Protein AF-A0A8J3SM70-F1 (afdb_monomer)

Solvent-accessible surface area (backbone atoms only — not comparable to full-atom values): 4694 Å² total; per-residue (Å²): 134,82,79,81,79,68,95,62,70,43,76,51,63,38,51,27,79,34,46,68,32,10,44,49,50,27,53,47,45,57,71,67,32,64,84,73,50,53,100,70,43,48,56,43,55,55,62,44,20,29,42,37,37,28,69,53,78,63,53,61,48,54,53,28,51,50,30,30,78,71,66,28,19,48,68,68,34,30,52,50,39,65,76,70,112

pLDDT: mean 84.5, std 14.31, range [41.62, 96.5]

Organism: NCBI:txid936338

Secondary structure (DSSP, 8-state):
------TT-EEEEEE-SSHHHHHHHHHHHHHHTTTTS-TT-EEEEETTEEEEEESSTHHHHHHHHHHHHTTSS-HHHHHHHHHT-

Radius of gyration: 12.32 Å; Cα contacts (8 Å, |Δi|>4): 140; chains: 1; bounding box: 25×26×35 Å

Mean predicted aligned error: 5.99 Å

Sequence (85 aa):
MGQPALPNLRVTRLMCLSEQDAAAVAAKVAEYVGDRAGPDHTVVADGHAVEITYFDKRFPLDVADMAAEEQHASDDAAARVIASL

Nearest PDB structures (foldseek):
  4low-assembly1_B  TM=6.927E-01  e=3.832E-01  Thiomonas intermedia K12
  4low-assembly1_A  TM=5.563E-01  e=2.771E-01  Thiomonas intermedia K12
  4un1-assembly2_C  TM=4.925E-01  e=1.402E+00  Desulfovibrio desulfuricans
  1zn0-assembly1_B  TM=5.644E-01  e=2.354E+00  Escherichia coli
  1af5-assembly1_A-2  TM=3.965E-01  e=8.902E-01  Chlamydomonas reinhardtii

Structure (mmCIF, N/CA/C/O backbone):
data_AF-A0A8J3SM70-F1
#
_entry.id   AF-A0A8J3SM70-F1
#
loop_
_atom_site.group_PDB
_atom_site.id
_atom_site.type_symbol
_atom_site.label_atom_id
_atom_site.label_alt_id
_atom_site.label_comp_id
_atom_site.label_asym_id
_atom_site.label_entity_id
_atom_site.label_seq_id
_atom_site.pdbx_PDB_ins_code
_atom_site.Cartn_x
_atom_site.Cartn_y
_atom_site.Cartn_z
_atom_site.occupancy
_atom_site.B_iso_or_equiv
_atom_site.auth_seq_id
_atom_site.auth_comp_id
_atom_site.auth_asym_id
_atom_site.auth_atom_id
_atom_site.pdbx_PDB_model_num
ATOM 1 N N . MET A 1 1 ? 13.035 14.803 -23.017 1.00 41.62 1 MET A N 1
ATOM 2 C CA . MET A 1 1 ? 13.480 13.423 -22.733 1.00 41.62 1 MET A CA 1
ATOM 3 C C . MET A 1 1 ? 12.269 12.686 -22.192 1.00 41.62 1 MET A C 1
ATOM 5 O O . MET A 1 1 ? 11.863 12.973 -21.076 1.00 41.62 1 MET A O 1
ATOM 9 N N . GLY A 1 2 ? 11.590 11.906 -23.037 1.00 47.91 2 GLY A N 1
ATOM 10 C CA . GLY A 1 2 ? 10.372 11.191 -22.650 1.00 47.91 2 GLY A CA 1
ATOM 11 C C . GLY A 1 2 ? 10.736 9.992 -21.784 1.00 47.91 2 GLY A C 1
ATOM 12 O O . GLY A 1 2 ? 11.614 9.222 -22.166 1.00 47.91 2 GLY A O 1
ATOM 13 N N . GLN A 1 3 ? 10.111 9.864 -20.616 1.00 50.41 3 GLN A N 1
ATOM 14 C CA . GLN A 1 3 ? 10.201 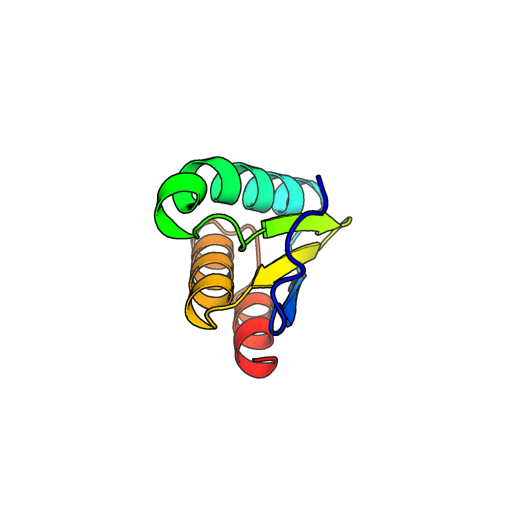8.644 -19.818 1.00 50.41 3 GLN A CA 1
ATOM 15 C C . GLN A 1 3 ? 9.647 7.481 -20.658 1.00 50.41 3 GLN A C 1
ATOM 17 O O . GLN A 1 3 ? 8.583 7.644 -21.265 1.00 50.41 3 GLN A O 1
ATOM 22 N N . PRO A 1 4 ? 10.352 6.342 -20.769 1.00 48.03 4 PRO A N 1
ATOM 23 C CA . PRO A 1 4 ? 9.805 5.182 -21.453 1.00 48.03 4 PRO A CA 1
ATOM 24 C C . PRO A 1 4 ? 8.591 4.696 -20.656 1.00 48.03 4 PRO A C 1
ATOM 26 O O . PRO A 1 4 ? 8.722 4.280 -19.510 1.00 48.03 4 PRO A O 1
ATOM 29 N N . ALA A 1 5 ? 7.400 4.776 -21.248 1.00 54.25 5 ALA A N 1
ATOM 30 C CA . ALA A 1 5 ? 6.216 4.143 -20.687 1.00 54.25 5 ALA A CA 1
ATOM 31 C C . ALA A 1 5 ? 6.450 2.629 -20.706 1.00 54.25 5 ALA A C 1
ATOM 33 O O . ALA A 1 5 ? 6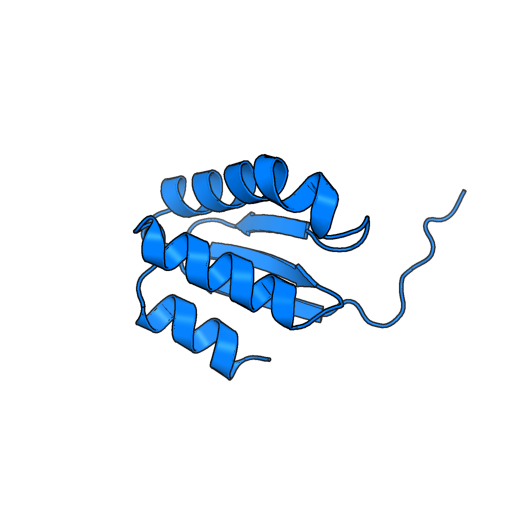.453 2.007 -21.770 1.00 54.25 5 ALA A O 1
ATOM 34 N N . LEU A 1 6 ? 6.716 2.044 -19.542 1.00 56.56 6 LEU A N 1
ATOM 35 C CA . LEU A 1 6 ? 6.899 0.606 -19.415 1.00 56.56 6 LEU A CA 1
ATOM 36 C C . LEU A 1 6 ? 5.562 -0.082 -19.692 1.00 56.56 6 LEU A C 1
ATOM 38 O O . LEU A 1 6 ? 4.586 0.173 -18.987 1.00 56.56 6 LEU A O 1
ATOM 42 N N . PRO A 1 7 ? 5.480 -0.947 -20.715 1.00 58.16 7 PRO A N 1
ATOM 43 C CA . PRO A 1 7 ? 4.203 -1.333 -21.311 1.00 58.16 7 PRO A CA 1
ATOM 44 C C . PRO A 1 7 ? 3.336 -2.278 -20.456 1.00 58.16 7 PRO A C 1
ATOM 46 O O . PRO A 1 7 ? 2.301 -2.721 -20.938 1.00 58.16 7 PRO A O 1
ATOM 49 N N . ASN A 1 8 ? 3.726 -2.608 -19.216 1.00 72.38 8 ASN A N 1
ATOM 50 C CA . ASN A 1 8 ? 3.059 -3.628 -18.391 1.00 72.38 8 ASN A CA 1
ATOM 51 C C . ASN A 1 8 ? 2.955 -3.280 -16.894 1.00 72.38 8 ASN A C 1
ATOM 53 O O . ASN A 1 8 ? 2.895 -4.186 -16.063 1.00 72.38 8 ASN A O 1
ATOM 57 N N . LEU A 1 9 ? 2.943 -1.996 -16.530 1.00 82.81 9 LEU A N 1
ATOM 58 C CA . LEU A 1 9 ? 2.653 -1.612 -15.148 1.00 82.81 9 LEU A CA 1
ATOM 59 C C . LEU A 1 9 ? 1.183 -1.889 -14.815 1.00 82.81 9 LEU A C 1
ATOM 61 O O . LEU A 1 9 ? 0.275 -1.505 -15.552 1.00 82.81 9 LEU A O 1
ATOM 65 N N . ARG A 1 10 ? 0.964 -2.592 -13.707 1.00 90.19 10 ARG A N 1
ATOM 66 C CA . ARG A 1 10 ? -0.342 -2.897 -13.124 1.00 90.19 10 ARG A CA 1
ATOM 67 C C . ARG A 1 10 ? -0.512 -2.108 -11.839 1.00 90.19 10 ARG A C 1
ATOM 69 O O . ARG A 1 10 ? 0.468 -1.716 -11.215 1.00 90.19 10 ARG A O 1
ATOM 76 N N . VAL A 1 11 ? -1.762 -1.915 -11.442 1.00 91.94 11 VAL A N 1
ATOM 77 C CA . VAL A 1 11 ? -2.113 -1.198 -10.219 1.00 91.94 11 VAL A CA 1
ATOM 78 C C . VAL A 1 11 ? -3.028 -2.073 -9.377 1.00 91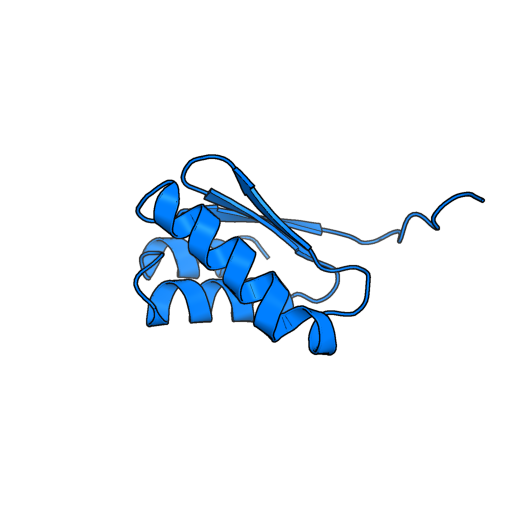.94 11 VAL A C 1
ATOM 80 O O . VAL A 1 11 ? -3.938 -2.714 -9.902 1.00 91.94 11 VAL A O 1
ATOM 83 N N . THR A 1 12 ? -2.776 -2.114 -8.074 1.00 94.69 12 THR A N 1
ATOM 84 C CA . THR A 1 12 ? -3.689 -2.683 -7.079 1.00 94.69 12 THR A CA 1
ATOM 85 C C . THR A 1 12 ? -3.784 -1.752 -5.877 1.00 94.69 12 THR A C 1
ATOM 87 O O . THR A 1 12 ? -2.990 -0.822 -5.741 1.00 94.69 12 THR A O 1
ATOM 90 N N . ARG A 1 13 ? -4.781 -1.969 -5.021 1.00 95.25 13 ARG A N 1
ATOM 91 C CA . ARG A 1 13 ? -5.016 -1.151 -3.831 1.00 95.25 13 ARG A CA 1
ATOM 92 C C . ARG A 1 13 ? -5.056 -2.020 -2.590 1.00 95.25 13 ARG A C 1
ATOM 94 O O . ARG A 1 13 ? -5.747 -3.036 -2.571 1.00 95.25 13 ARG A O 1
ATOM 101 N N . LEU A 1 14 ? -4.358 -1.572 -1.557 1.00 95.06 14 LEU A N 1
ATOM 102 C CA . LEU A 1 14 ? -4.411 -2.144 -0.220 1.00 95.06 14 LEU A CA 1
ATOM 103 C C . LEU A 1 14 ? -5.145 -1.167 0.696 1.00 95.06 14 LEU A C 1
ATOM 105 O O . LEU A 1 14 ? -4.766 -0.003 0.780 1.00 95.06 14 LEU A O 1
ATOM 109 N N . MET A 1 15 ? -6.189 -1.640 1.374 1.00 96.50 15 MET A N 1
ATOM 110 C CA . MET A 1 15 ? -6.876 -0.855 2.402 1.00 96.50 15 MET A CA 1
ATOM 111 C C . MET A 1 15 ? -6.087 -0.912 3.709 1.00 96.50 15 MET A C 1
ATOM 113 O O . MET A 1 15 ? -5.770 -1.994 4.200 1.00 96.50 15 MET A O 1
ATOM 117 N N . CYS A 1 16 ? -5.810 0.254 4.274 1.00 95.56 16 CYS A N 1
ATOM 118 C CA . CYS A 1 16 ? -5.152 0.428 5.560 1.00 95.56 16 CYS A CA 1
ATOM 119 C C . CYS A 1 16 ? -6.185 0.729 6.653 1.00 95.56 16 CYS A C 1
ATOM 121 O O . CYS A 1 16 ? -7.335 1.086 6.379 1.00 95.56 16 CYS A O 1
ATOM 123 N N . LEU A 1 17 ? -5.781 0.582 7.914 1.00 95.38 17 LEU A N 1
ATOM 124 C CA . LEU A 1 17 ? -6.655 0.839 9.061 1.00 95.38 17 LEU A CA 1
ATOM 125 C C . LEU A 1 17 ? -7.003 2.331 9.193 1.00 95.38 17 LEU A C 1
ATOM 127 O O . LEU A 1 17 ? -8.131 2.679 9.551 1.00 95.38 17 LEU A O 1
ATOM 131 N N . SER A 1 18 ? -6.067 3.216 8.850 1.00 96.25 18 SER A N 1
ATOM 132 C CA . SER A 1 18 ? -6.255 4.666 8.838 1.00 96.25 18 SER A CA 1
ATOM 133 C C . SER A 1 18 ? -5.442 5.352 7.735 1.00 96.25 18 SER A C 1
ATOM 135 O O . SER A 1 18 ? -4.578 4.746 7.101 1.00 96.25 18 SER A O 1
ATOM 137 N N . GLU A 1 19 ? -5.689 6.647 7.524 1.00 96.38 19 GLU A N 1
ATOM 138 C CA . GLU A 1 19 ? -4.883 7.475 6.614 1.00 96.38 19 GLU A CA 1
ATOM 139 C C . GLU A 1 19 ? -3.425 7.613 7.084 1.00 96.38 19 GLU A C 1
ATOM 141 O O . GLU A 1 19 ? -2.505 7.677 6.269 1.00 96.38 19 GLU A O 1
ATOM 146 N N . GLN A 1 20 ? -3.196 7.625 8.403 1.00 96.00 20 GLN A N 1
ATOM 147 C CA . GLN A 1 20 ? -1.841 7.626 8.961 1.00 96.00 20 GLN A CA 1
ATOM 148 C C . GLN A 1 20 ? -1.118 6.313 8.673 1.00 96.00 20 GLN A C 1
ATOM 150 O O . GLN A 1 20 ? 0.065 6.339 8.345 1.00 96.00 20 GLN A O 1
ATOM 155 N N . ASP A 1 21 ? -1.830 5.188 8.737 1.00 95.81 21 ASP A N 1
ATOM 156 C CA . ASP A 1 21 ? -1.272 3.878 8.400 1.00 95.81 21 ASP A CA 1
ATOM 157 C C . ASP A 1 21 ? -0.915 3.790 6.914 1.00 95.81 21 ASP A C 1
ATOM 159 O O . ASP A 1 21 ? 0.171 3.334 6.567 1.00 95.81 21 ASP A O 1
ATOM 163 N N . ALA A 1 22 ? -1.773 4.306 6.029 1.00 95.56 22 ALA A N 1
ATOM 164 C CA . ALA A 1 22 ? -1.473 4.376 4.600 1.00 95.56 22 ALA A CA 1
ATOM 165 C C . ALA A 1 22 ? -0.217 5.218 4.314 1.00 95.56 22 ALA A C 1
ATOM 167 O O . ALA A 1 22 ? 0.654 4.813 3.539 1.00 95.56 22 ALA A O 1
ATOM 168 N N . ALA A 1 23 ? -0.083 6.371 4.976 1.00 95.12 23 ALA A N 1
ATOM 169 C CA . ALA A 1 23 ? 1.111 7.204 4.871 1.00 95.12 23 ALA A CA 1
ATOM 170 C C . ALA A 1 23 ? 2.365 6.499 5.418 1.00 95.12 23 ALA A C 1
ATOM 172 O O . ALA A 1 23 ? 3.428 6.589 4.801 1.00 95.12 23 ALA A O 1
ATOM 173 N N . ALA A 1 24 ? 2.246 5.776 6.537 1.00 94.38 24 ALA A N 1
ATOM 174 C CA . ALA A 1 24 ? 3.341 5.011 7.128 1.00 94.38 24 ALA A CA 1
ATOM 175 C C . ALA A 1 24 ? 3.817 3.890 6.194 1.00 94.38 24 ALA A C 1
ATOM 177 O O . ALA A 1 24 ? 5.016 3.782 5.943 1.00 94.38 24 ALA A O 1
ATOM 178 N N . VAL A 1 25 ? 2.891 3.129 5.601 1.00 92.56 25 VAL A N 1
ATOM 179 C CA . VAL A 1 25 ? 3.202 2.084 4.612 1.00 92.56 25 VAL A CA 1
ATOM 180 C C . VAL A 1 25 ? 3.937 2.677 3.410 1.00 92.56 25 VAL A C 1
ATOM 182 O O . VAL A 1 25 ? 4.996 2.177 3.036 1.00 92.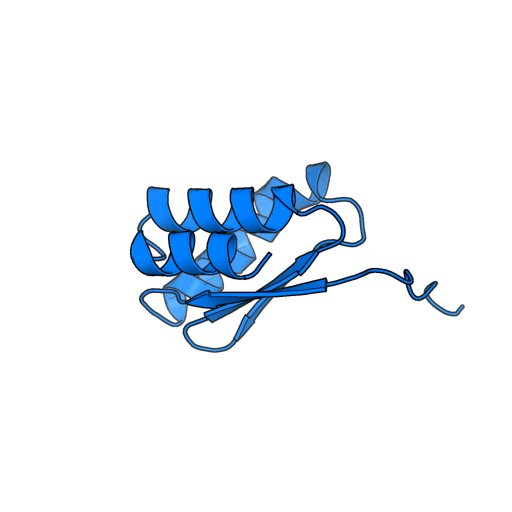56 25 VAL A O 1
ATOM 185 N N . ALA A 1 26 ? 3.434 3.770 2.827 1.00 92.12 26 ALA A N 1
ATOM 186 C CA . ALA A 1 26 ? 4.084 4.412 1.682 1.00 92.12 26 ALA A CA 1
ATOM 187 C C . ALA A 1 26 ? 5.499 4.925 2.016 1.00 92.12 26 ALA A C 1
ATOM 189 O O . ALA A 1 26 ? 6.429 4.724 1.232 1.00 92.12 26 ALA A O 1
ATOM 190 N N . ALA A 1 27 ? 5.682 5.537 3.192 1.00 91.31 27 ALA A N 1
ATOM 191 C CA . ALA A 1 27 ? 6.990 5.998 3.653 1.00 91.31 27 ALA A CA 1
ATOM 192 C C . ALA A 1 27 ? 7.962 4.824 3.844 1.00 91.31 27 ALA A C 1
ATOM 194 O O . ALA A 1 27 ? 9.090 4.862 3.355 1.00 91.31 27 ALA A O 1
ATOM 195 N N . LYS A 1 28 ? 7.496 3.742 4.471 1.00 88.75 28 LYS A N 1
ATOM 196 C CA . LYS A 1 28 ? 8.312 2.562 4.750 1.00 88.75 28 LYS A CA 1
ATOM 197 C C . LYS A 1 28 ? 8.731 1.830 3.485 1.00 88.75 28 LYS A C 1
ATOM 199 O O . LYS A 1 28 ? 9.879 1.407 3.365 1.00 88.75 28 LYS A O 1
ATOM 204 N N . VAL A 1 29 ? 7.828 1.722 2.510 1.00 87.44 29 VAL A N 1
ATOM 205 C CA . VAL A 1 29 ? 8.145 1.139 1.202 1.00 87.44 29 VAL A CA 1
ATOM 206 C C . VAL A 1 29 ? 9.209 1.964 0.478 1.00 87.44 29 VAL A C 1
ATOM 208 O O . VAL A 1 29 ? 10.118 1.386 -0.118 1.00 87.44 29 VAL A O 1
ATOM 211 N N . ALA A 1 30 ? 9.149 3.295 0.563 1.00 83.19 30 ALA A N 1
ATOM 212 C CA . ALA A 1 30 ? 10.184 4.156 -0.004 1.00 83.19 30 ALA A CA 1
ATOM 213 C C . ALA A 1 30 ? 11.561 3.940 0.659 1.00 83.19 30 ALA A C 1
ATOM 215 O O . ALA A 1 30 ? 12.576 3.993 -0.035 1.00 83.19 30 ALA A O 1
ATOM 216 N N . GLU A 1 31 ? 11.605 3.646 1.964 1.00 80.56 31 GLU A N 1
ATOM 217 C CA . GLU A 1 31 ? 12.846 3.344 2.696 1.00 80.56 31 GLU A CA 1
ATOM 218 C C . GLU A 1 31 ? 13.400 1.938 2.411 1.00 80.56 31 GLU A C 1
ATOM 220 O O . GLU A 1 31 ? 14.607 1.773 2.241 1.00 80.56 31 GLU A O 1
ATOM 225 N N . TYR A 1 32 ? 12.538 0.919 2.366 1.00 68.50 32 TYR A N 1
ATOM 226 C CA . TYR A 1 32 ? 12.952 -0.486 2.273 1.00 68.50 32 TYR A CA 1
ATOM 227 C C . TYR A 1 32 ? 13.091 -0.996 0.846 1.00 68.50 32 TYR A C 1
ATOM 229 O O . TYR A 1 32 ? 13.978 -1.802 0.554 1.00 68.50 32 TYR A O 1
ATOM 237 N N . VAL A 1 33 ? 12.190 -0.575 -0.039 1.00 62.00 33 VAL A N 1
ATOM 238 C CA . VAL A 1 33 ? 12.063 -1.190 -1.357 1.00 62.00 33 VAL A CA 1
ATOM 239 C C . VAL A 1 33 ? 12.723 -0.352 -2.442 1.00 62.00 33 VAL A C 1
ATOM 241 O O . VAL A 1 33 ? 13.009 -0.904 -3.491 1.00 62.00 33 VAL A O 1
ATOM 244 N N . GLY A 1 34 ? 13.112 0.906 -2.201 1.00 55.31 34 GLY A N 1
ATOM 245 C CA . GLY A 1 34 ? 13.848 1.718 -3.187 1.00 55.31 34 GLY A CA 1
ATOM 246 C C . GLY A 1 34 ? 15.076 1.022 -3.809 1.00 55.31 34 GLY A C 1
ATOM 247 O O . GLY A 1 34 ? 15.397 1.272 -4.967 1.00 55.31 34 GLY A O 1
ATOM 248 N N . ASP A 1 35 ? 15.703 0.087 -3.084 1.00 51.09 35 ASP A N 1
ATOM 249 C CA . ASP A 1 35 ? 16.839 -0.714 -3.568 1.00 51.09 35 ASP A CA 1
ATOM 250 C C . ASP A 1 35 ? 16.428 -2.057 -4.232 1.00 51.09 35 ASP A C 1
ATOM 252 O O . ASP A 1 35 ? 17.153 -2.586 -5.073 1.00 51.09 35 ASP A O 1
ATOM 256 N N . ARG A 1 36 ? 15.246 -2.616 -3.907 1.00 55.16 36 ARG A N 1
ATOM 257 C CA . ARG A 1 36 ? 14.752 -3.927 -4.405 1.00 55.16 36 ARG A CA 1
ATOM 258 C C . ARG A 1 36 ? 13.621 -3.855 -5.441 1.00 55.16 36 ARG A C 1
ATOM 260 O O . ARG A 1 36 ? 13.442 -4.815 -6.186 1.00 55.16 36 ARG A O 1
ATOM 267 N N . ALA A 1 37 ? 12.862 -2.762 -5.494 1.00 59.00 37 ALA A N 1
ATOM 268 C CA . ALA A 1 37 ? 11.674 -2.596 -6.340 1.00 59.00 37 ALA A CA 1
ATOM 269 C C . ALA A 1 37 ? 12.022 -2.323 -7.813 1.00 59.00 37 ALA A C 1
ATOM 271 O O . ALA A 1 37 ? 11.178 -2.408 -8.702 1.00 59.00 37 ALA A O 1
ATOM 272 N N . GLY A 1 38 ? 13.276 -1.971 -8.097 1.00 61.78 38 GLY A N 1
ATOM 273 C CA . GLY A 1 38 ? 13.611 -1.360 -9.377 1.00 61.78 38 GLY A CA 1
ATOM 274 C C . GLY A 1 38 ? 12.901 -0.006 -9.564 1.00 61.78 38 GLY A C 1
ATOM 275 O O . GLY A 1 38 ? 12.112 0.423 -8.724 1.00 61.78 38 GLY A O 1
ATOM 276 N N . PRO A 1 39 ? 13.183 0.707 -10.662 1.00 66.31 39 PRO A N 1
ATOM 277 C CA . PRO A 1 39 ? 12.703 2.079 -10.865 1.00 66.31 39 PRO A CA 1
ATOM 278 C C . PRO A 1 39 ? 11.187 2.208 -11.106 1.00 66.31 39 PRO A C 1
ATOM 280 O O . PRO A 1 39 ? 10.683 3.322 -11.230 1.00 66.31 39 PRO A O 1
ATOM 283 N N . ASP A 1 40 ? 10.461 1.091 -11.168 1.00 77.19 40 ASP A N 1
ATOM 284 C CA . ASP A 1 40 ? 9.151 1.016 -11.819 1.00 77.19 40 ASP A CA 1
ATOM 285 C C . ASP A 1 40 ? 8.023 0.582 -10.877 1.00 77.19 40 ASP A C 1
ATOM 287 O O . ASP A 1 40 ? 6.870 0.442 -11.287 1.00 77.19 40 ASP A O 1
ATOM 291 N N . HIS A 1 41 ? 8.350 0.334 -9.612 1.00 84.75 41 HIS A N 1
ATOM 292 C CA . HIS A 1 41 ? 7.393 -0.006 -8.568 1.00 84.75 41 HIS A CA 1
ATOM 293 C C . HIS A 1 41 ? 7.217 1.198 -7.653 1.00 84.75 41 HIS A C 1
ATOM 295 O O . HIS A 1 41 ? 8.191 1.777 -7.174 1.00 84.75 41 HIS A O 1
ATOM 301 N N . THR A 1 42 ? 5.972 1.584 -7.407 1.00 87.50 42 THR A N 1
ATOM 302 C CA . THR A 1 42 ? 5.657 2.741 -6.566 1.00 87.50 42 THR A CA 1
ATOM 303 C C . THR A 1 42 ? 4.519 2.410 -5.619 1.00 87.50 42 THR A C 1
ATOM 305 O O . THR A 1 42 ? 3.630 1.621 -5.942 1.00 87.50 42 THR A O 1
ATOM 308 N N . VAL A 1 43 ? 4.554 3.018 -4.435 1.00 91.69 43 VAL A N 1
ATOM 309 C CA . VAL A 1 43 ? 3.461 2.972 -3.464 1.00 91.69 43 VAL A CA 1
ATOM 310 C C . VAL A 1 43 ? 3.132 4.396 -3.067 1.00 91.69 43 VAL A C 1
ATOM 312 O O . VAL A 1 43 ? 4.010 5.147 -2.645 1.00 91.69 43 VAL A O 1
ATOM 315 N N . VAL A 1 44 ? 1.871 4.774 -3.238 1.00 92.75 44 VAL A N 1
ATOM 316 C CA . VAL A 1 44 ? 1.380 6.119 -2.943 1.00 92.75 44 VAL A CA 1
ATOM 317 C C . VAL A 1 44 ? 0.187 6.003 -2.008 1.00 92.75 44 VAL A C 1
ATOM 319 O O . VAL A 1 44 ? -0.719 5.212 -2.255 1.00 92.75 44 VAL A O 1
ATOM 322 N N . ALA A 1 45 ? 0.185 6.785 -0.931 1.00 94.38 45 ALA A N 1
ATOM 323 C CA . ALA A 1 45 ? -0.965 6.869 -0.040 1.00 94.38 45 ALA A CA 1
ATOM 324 C C . ALA A 1 45 ? -2.111 7.653 -0.706 1.00 94.38 45 ALA A C 1
ATOM 326 O O . ALA A 1 45 ? -1.899 8.746 -1.232 1.00 94.38 45 ALA A O 1
ATOM 327 N N . ASP A 1 46 ? -3.317 7.093 -0.650 1.00 93.31 46 ASP A N 1
ATOM 328 C CA . ASP A 1 46 ? -4.576 7.645 -1.158 1.00 93.31 46 ASP A CA 1
ATOM 329 C C . ASP A 1 46 ? -5.655 7.493 -0.071 1.00 93.31 46 ASP A C 1
ATOM 331 O O . ASP A 1 46 ? -6.371 6.490 0.006 1.00 93.31 46 ASP A O 1
ATOM 335 N N . GLY A 1 47 ? -5.727 8.469 0.840 1.00 93.94 47 GLY A N 1
ATOM 336 C CA . GLY A 1 47 ? -6.616 8.413 2.004 1.00 93.94 47 GLY A CA 1
ATOM 337 C C . GLY A 1 47 ? -6.352 7.171 2.863 1.00 93.94 47 GLY A C 1
ATOM 338 O O . GLY A 1 47 ? -5.236 6.956 3.320 1.00 93.94 47 GLY A O 1
ATOM 339 N N . HIS A 1 48 ? -7.379 6.339 3.068 1.00 94.44 48 HIS A N 1
ATOM 340 C CA . HIS A 1 48 ? -7.303 5.087 3.841 1.00 94.44 48 HIS A CA 1
ATOM 341 C C . HIS A 1 48 ? -6.697 3.905 3.068 1.00 94.44 48 HIS A C 1
ATOM 343 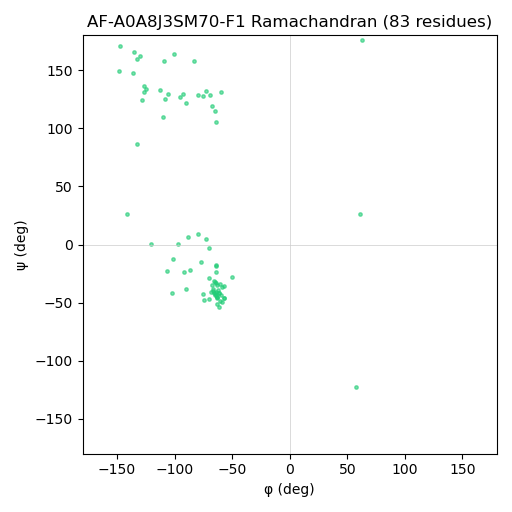O O . HIS A 1 48 ? -6.777 2.768 3.525 1.00 94.44 48 HIS A O 1
ATOM 349 N N . ALA A 1 49 ? -6.141 4.126 1.882 1.00 95.25 49 ALA A N 1
ATOM 350 C CA . ALA A 1 49 ? -5.559 3.071 1.069 1.00 95.25 49 ALA A CA 1
ATOM 351 C C . ALA A 1 49 ? -4.161 3.452 0.592 1.00 95.25 49 ALA A C 1
ATOM 353 O O . ALA A 1 49 ? -3.793 4.624 0.556 1.00 95.25 49 ALA A O 1
ATOM 354 N N . VAL A 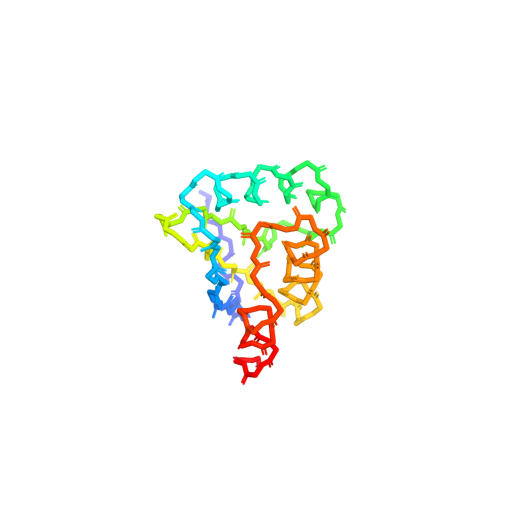1 50 ? -3.402 2.452 0.162 1.00 94.31 50 VAL A N 1
ATOM 355 C CA . VAL A 1 50 ? -2.214 2.666 -0.662 1.00 94.31 50 VAL A CA 1
ATOM 356 C C . VAL A 1 50 ? -2.440 2.100 -2.055 1.00 94.31 50 VAL A C 1
ATOM 358 O O . VAL A 1 50 ? -2.929 0.980 -2.230 1.00 94.31 50 VAL A O 1
ATOM 361 N N . GLU A 1 51 ? -2.095 2.896 -3.059 1.00 95.00 51 GLU A N 1
ATOM 362 C CA . GLU A 1 51 ? -2.061 2.487 -4.452 1.00 95.00 51 GLU A CA 1
ATOM 363 C C . GLU A 1 51 ? -0.674 1.938 -4.773 1.00 95.00 51 GLU A C 1
ATOM 365 O O . GLU A 1 51 ? 0.337 2.619 -4.600 1.00 95.00 51 GLU A O 1
ATOM 370 N N . ILE A 1 52 ? -0.636 0.685 -5.217 1.00 92.38 52 ILE A N 1
ATOM 371 C CA . ILE A 1 52 ? 0.588 -0.060 -5.485 1.00 92.38 52 ILE A CA 1
ATOM 372 C C . ILE A 1 52 ? 0.694 -0.230 -6.994 1.00 92.38 52 ILE A C 1
ATOM 374 O O . ILE A 1 52 ? -0.071 -0.994 -7.591 1.00 92.38 52 ILE A O 1
ATOM 378 N N . THR A 1 53 ? 1.653 0.459 -7.605 1.00 90.69 53 THR A N 1
ATOM 379 C CA . THR A 1 53 ? 2.016 0.263 -9.010 1.00 90.69 53 THR A CA 1
ATOM 380 C C . THR A 1 53 ? 3.148 -0.746 -9.087 1.00 90.69 53 THR A C 1
ATOM 382 O O . THR A 1 53 ? 4.150 -0.617 -8.386 1.00 90.69 53 THR A O 1
ATOM 385 N N . TYR A 1 54 ? 2.993 -1.765 -9.926 1.00 88.44 54 TYR A N 1
ATOM 386 C CA . TYR A 1 54 ? 3.915 -2.890 -9.971 1.00 88.44 54 TYR A CA 1
ATOM 387 C C . TYR A 1 54 ? 4.043 -3.497 -11.366 1.00 88.44 54 TYR A C 1
ATOM 389 O O . TYR A 1 54 ? 3.096 -3.530 -12.150 1.00 88.44 54 TYR A O 1
ATOM 397 N N . PHE A 1 55 ? 5.221 -4.044 -11.655 1.00 85.44 55 PHE A N 1
ATOM 398 C CA . PHE A 1 55 ? 5.444 -4.942 -12.792 1.00 85.44 55 PHE A CA 1
ATOM 399 C C . PHE A 1 55 ? 5.509 -6.407 -12.337 1.00 85.44 55 PHE A C 1
ATOM 401 O O . PHE A 1 55 ? 4.929 -7.289 -12.971 1.00 85.44 55 PHE A O 1
ATOM 408 N N . ASP A 1 56 ? 6.184 -6.666 -11.213 1.00 85.50 56 ASP A N 1
ATOM 409 C CA . ASP A 1 56 ? 6.327 -7.999 -10.631 1.00 85.50 56 ASP A CA 1
ATOM 410 C C . ASP A 1 56 ? 5.256 -8.214 -9.556 1.00 85.50 56 ASP A C 1
ATOM 412 O O . ASP A 1 56 ? 5.112 -7.403 -8.643 1.00 85.50 56 ASP A O 1
ATOM 416 N N . LYS A 1 57 ? 4.496 -9.311 -9.657 1.00 87.81 57 LYS A N 1
ATOM 417 C CA . LYS A 1 57 ? 3.413 -9.639 -8.714 1.00 87.81 57 LYS A CA 1
ATOM 418 C C . LYS A 1 57 ? 3.900 -9.893 -7.283 1.00 87.81 57 LYS A C 1
ATOM 420 O O . LYS A 1 57 ? 3.085 -9.851 -6.374 1.00 87.81 57 LYS A O 1
ATOM 425 N N . ARG A 1 58 ? 5.190 -10.151 -7.060 1.00 88.69 58 ARG A N 1
ATOM 426 C CA . ARG A 1 58 ? 5.776 -10.300 -5.720 1.00 88.69 58 ARG A CA 1
ATOM 427 C C . ARG A 1 58 ? 5.820 -8.974 -4.975 1.00 88.69 58 ARG A C 1
ATOM 429 O O . ARG A 1 58 ? 5.700 -8.989 -3.762 1.00 88.69 58 ARG A O 1
ATOM 436 N N . PHE A 1 59 ? 5.931 -7.848 -5.680 1.00 88.06 59 PHE A N 1
ATOM 437 C CA . PHE A 1 59 ? 5.974 -6.535 -5.042 1.00 88.06 59 PHE A CA 1
ATOM 438 C C . PHE A 1 59 ? 4.697 -6.200 -4.250 1.00 88.06 59 PHE A C 1
ATOM 440 O O . PHE A 1 59 ? 4.808 -5.944 -3.055 1.00 88.06 59 PHE A O 1
ATOM 447 N N . PRO A 1 60 ? 3.476 -6.265 -4.823 1.00 91.12 60 PRO A N 1
ATOM 448 C CA . PRO A 1 60 ? 2.265 -6.024 -4.042 1.00 91.12 60 PRO A CA 1
ATOM 449 C C . PRO A 1 60 ? 2.039 -7.065 -2.937 1.00 91.12 60 PRO A C 1
ATOM 451 O O . PRO A 1 60 ? 1.373 -6.744 -1.959 1.00 91.12 60 PRO A O 1
ATOM 454 N N . LEU A 1 61 ? 2.592 -8.281 -3.061 1.00 90.75 61 LEU A N 1
ATOM 455 C CA . LEU A 1 61 ? 2.557 -9.281 -1.987 1.00 90.75 61 LEU A CA 1
ATOM 456 C C . LEU A 1 61 ? 3.448 -8.873 -0.810 1.00 90.75 61 LEU A C 1
ATOM 458 O O . LEU A 1 61 ? 2.985 -8.912 0.319 1.00 90.75 61 LEU A O 1
ATOM 462 N N . ASP A 1 62 ? 4.679 -8.438 -1.079 1.00 90.19 62 ASP A N 1
ATOM 463 C CA . ASP A 1 62 ? 5.634 -7.979 -0.060 1.00 90.19 62 ASP A CA 1
ATOM 464 C C . ASP A 1 62 ? 5.091 -6.754 0.697 1.00 90.19 62 ASP A C 1
ATOM 466 O O . ASP A 1 62 ? 5.123 -6.703 1.923 1.00 90.19 62 ASP A O 1
ATOM 470 N N . VAL A 1 63 ? 4.479 -5.807 -0.029 1.00 91.00 63 VAL A N 1
ATOM 471 C CA . VAL A 1 63 ? 3.831 -4.627 0.569 1.00 91.00 63 VAL A CA 1
ATO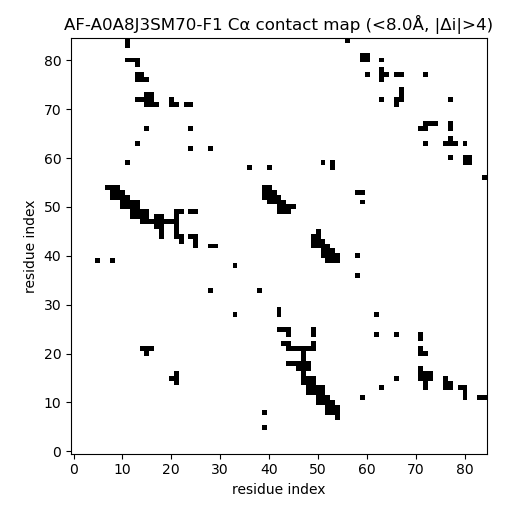M 472 C C . VAL A 1 63 ? 2.630 -5.017 1.438 1.00 91.00 63 VAL A C 1
ATOM 474 O O . VAL A 1 63 ? 2.465 -4.465 2.523 1.00 91.00 63 VAL A O 1
ATOM 477 N N . ALA A 1 64 ? 1.784 -5.942 0.973 1.00 92.69 64 ALA A N 1
ATOM 478 C CA . ALA A 1 64 ? 0.605 -6.384 1.719 1.00 92.69 64 ALA A CA 1
ATOM 479 C C . ALA A 1 64 ? 0.973 -7.174 2.984 1.00 92.69 64 ALA A C 1
ATOM 481 O O . ALA A 1 64 ? 0.356 -6.961 4.024 1.00 92.69 64 ALA A O 1
ATOM 482 N N . ASP A 1 65 ? 1.979 -8.044 2.890 1.00 91.75 65 ASP A N 1
ATOM 483 C CA . ASP A 1 65 ? 2.514 -8.827 4.006 1.00 91.75 65 ASP A CA 1
ATOM 484 C C . ASP A 1 65 ? 3.116 -7.907 5.076 1.00 91.75 65 ASP A C 1
ATOM 486 O O . ASP A 1 65 ? 2.689 -7.930 6.228 1.00 91.75 65 ASP A O 1
ATOM 490 N N . MET A 1 66 ? 3.994 -6.983 4.669 1.00 91.06 66 MET A N 1
ATOM 491 C CA . MET A 1 66 ? 4.585 -5.985 5.565 1.00 91.06 66 MET A CA 1
ATOM 492 C C . MET A 1 66 ? 3.522 -5.128 6.263 1.00 91.06 66 MET A C 1
ATOM 494 O O . MET A 1 66 ? 3.576 -4.938 7.477 1.00 91.06 66 MET A O 1
ATOM 498 N N . ALA A 1 67 ? 2.529 -4.634 5.520 1.00 92.44 67 ALA A N 1
ATOM 499 C CA . ALA A 1 67 ? 1.479 -3.803 6.097 1.00 92.44 67 ALA A CA 1
ATOM 500 C C . ALA A 1 67 ? 0.610 -4.560 7.119 1.00 92.44 67 ALA A C 1
ATOM 502 O O . ALA A 1 67 ? 0.128 -3.940 8.067 1.00 92.44 67 ALA A O 1
ATOM 503 N N . ALA A 1 68 ? 0.400 -5.868 6.942 1.00 92.62 68 ALA A N 1
ATOM 504 C CA . ALA A 1 68 ? -0.322 -6.697 7.905 1.00 92.62 68 ALA A CA 1
ATOM 505 C C . ALA A 1 68 ? 0.526 -6.997 9.153 1.00 92.62 68 ALA A C 1
ATOM 507 O O . ALA A 1 68 ? 0.057 -6.778 10.271 1.00 92.62 68 ALA A O 1
ATOM 508 N N . GLU A 1 69 ? 1.784 -7.411 8.972 1.00 92.88 69 GLU A N 1
ATOM 509 C CA . GLU A 1 69 ? 2.724 -7.710 10.066 1.00 92.88 69 GLU A CA 1
ATOM 510 C C . GLU A 1 69 ? 2.951 -6.496 10.981 1.00 92.88 69 GLU A C 1
AT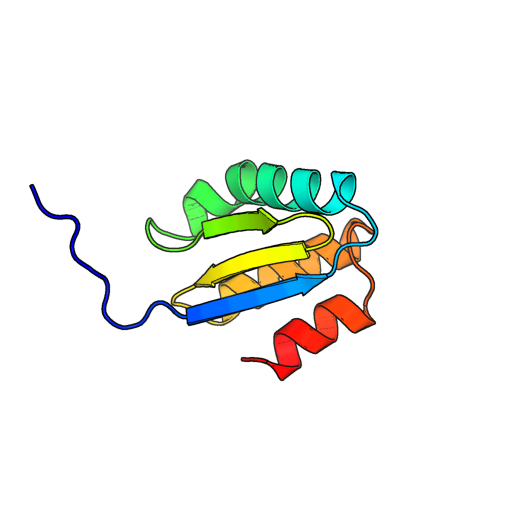OM 512 O O . GLU A 1 69 ? 3.043 -6.628 12.202 1.00 92.88 69 GLU A O 1
ATOM 517 N N . GLU A 1 70 ? 2.985 -5.292 10.406 1.00 91.88 70 GLU A N 1
ATOM 518 C CA . GLU A 1 70 ? 3.132 -4.041 11.160 1.00 91.88 70 GLU A CA 1
ATOM 519 C C . GLU A 1 70 ? 1.807 -3.433 11.627 1.00 91.88 70 GLU A C 1
ATOM 521 O O . GLU A 1 70 ? 1.786 -2.345 12.201 1.00 91.88 70 GLU A O 1
ATOM 526 N N . GLN A 1 71 ? 0.699 -4.151 11.433 1.00 94.88 71 GLN A N 1
ATOM 527 C CA . GLN A 1 71 ? -0.636 -3.754 11.876 1.00 94.88 71 GLN A CA 1
ATOM 528 C C . GLN A 1 71 ? -1.135 -2.439 11.249 1.00 94.88 71 GLN A C 1
ATOM 530 O O . GLN A 1 71 ? -1.983 -1.763 11.827 1.00 94.88 71 GLN A O 1
ATOM 535 N N . HIS A 1 72 ? -0.652 -2.085 10.058 1.00 94.31 72 HIS A N 1
ATOM 536 C CA . HIS A 1 72 ? -1.145 -0.957 9.260 1.00 94.31 72 HIS A CA 1
ATOM 537 C C . HIS A 1 72 ? -2.337 -1.340 8.369 1.00 94.31 72 HIS A C 1
ATOM 539 O O . HIS A 1 72 ? -3.128 -0.483 7.965 1.00 94.31 72 HIS A O 1
ATOM 545 N N . ALA A 1 73 ? -2.492 -2.628 8.068 1.00 94.56 73 ALA A N 1
ATOM 546 C CA . ALA A 1 73 ? -3.625 -3.213 7.365 1.00 94.56 73 ALA A CA 1
ATOM 547 C C . ALA A 1 73 ? -4.112 -4.471 8.100 1.00 94.56 73 ALA A C 1
ATOM 549 O O . ALA A 1 73 ? -3.385 -5.065 8.892 1.00 94.56 73 ALA A O 1
ATOM 550 N N . SER A 1 74 ? -5.356 -4.880 7.850 1.00 92.81 74 SER A N 1
ATOM 551 C CA . SER A 1 74 ? -5.863 -6.162 8.351 1.00 92.81 74 SER A CA 1
ATOM 552 C C . SER A 1 74 ? -5.454 -7.319 7.438 1.00 92.81 74 SER A C 1
ATOM 554 O O . SER A 1 74 ? -5.258 -7.128 6.236 1.00 92.81 74 SER A O 1
ATOM 556 N N . ASP A 1 75 ? -5.439 -8.540 7.975 1.00 91.44 75 ASP A N 1
ATOM 557 C CA . ASP A 1 75 ? -5.193 -9.755 7.188 1.00 91.44 75 ASP A CA 1
ATOM 558 C C . ASP A 1 75 ? -6.189 -9.920 6.026 1.00 91.44 75 ASP A C 1
ATOM 560 O O . ASP A 1 75 ? -5.811 -10.356 4.940 1.00 91.44 75 ASP A O 1
ATOM 564 N N . ASP A 1 76 ? -7.460 -9.529 6.212 1.00 92.94 76 ASP A N 1
ATOM 565 C CA . ASP A 1 76 ? -8.464 -9.541 5.130 1.00 92.94 76 ASP A CA 1
ATOM 566 C C . ASP A 1 76 ? -8.082 -8.565 4.012 1.00 92.94 76 ASP A C 1
ATOM 568 O O . ASP A 1 76 ? -8.160 -8.906 2.830 1.00 92.94 76 ASP A O 1
ATOM 572 N N . ALA A 1 77 ? -7.630 -7.360 4.371 1.00 89.94 77 ALA A N 1
ATOM 573 C CA . ALA A 1 77 ? -7.205 -6.364 3.398 1.00 89.94 77 ALA A CA 1
ATOM 574 C C . ALA A 1 77 ? -5.963 -6.830 2.625 1.00 89.94 77 ALA A C 1
ATOM 576 O O . ALA A 1 77 ? -5.929 -6.697 1.399 1.00 89.94 77 ALA A O 1
ATOM 577 N N . ALA A 1 78 ? -4.993 -7.442 3.307 1.00 88.56 78 ALA A N 1
ATOM 578 C CA . ALA A 1 78 ? -3.825 -8.042 2.670 1.00 88.56 78 ALA A CA 1
ATOM 579 C C . ALA A 1 78 ? -4.217 -9.204 1.739 1.00 88.56 78 ALA A C 1
ATOM 581 O O . ALA A 1 78 ? -3.810 -9.236 0.576 1.00 88.56 78 ALA A O 1
ATOM 582 N N . ALA A 1 79 ? -5.097 -10.108 2.180 1.00 89.38 79 ALA A N 1
ATOM 583 C CA . ALA A 1 79 ? -5.590 -11.219 1.365 1.00 89.38 79 ALA A CA 1
ATOM 584 C C . ALA A 1 79 ? -6.329 -10.750 0.097 1.00 89.38 79 ALA A C 1
ATOM 586 O O . ALA A 1 79 ? -6.221 -11.379 -0.961 1.00 89.38 79 ALA A O 1
ATOM 587 N N . ARG A 1 80 ? -7.043 -9.618 0.155 1.00 89.19 80 ARG A N 1
ATOM 588 C CA . ARG A 1 80 ? -7.699 -9.025 -1.024 1.00 89.19 80 ARG A CA 1
ATOM 589 C C . ARG A 1 80 ? -6.719 -8.533 -2.077 1.00 89.19 80 ARG A C 1
ATOM 591 O O . ARG A 1 80 ? -7.051 -8.598 -3.263 1.00 89.19 80 ARG A O 1
ATOM 598 N N . VAL A 1 81 ? -5.528 -8.083 -1.679 1.00 87.56 81 VAL A N 1
ATOM 599 C CA . VAL A 1 81 ? -4.470 -7.752 -2.639 1.00 87.56 81 VAL A CA 1
ATOM 600 C C . VAL A 1 81 ? -4.109 -9.000 -3.432 1.00 87.56 81 VAL A C 1
ATOM 602 O O . VAL A 1 81 ? -4.150 -8.944 -4.656 1.00 87.56 81 VAL A O 1
ATOM 605 N N . ILE A 1 82 ? -3.882 -10.135 -2.758 1.00 84.94 82 ILE A N 1
ATOM 606 C CA . ILE A 1 82 ? -3.568 -11.433 -3.385 1.00 84.94 82 ILE A CA 1
ATOM 607 C C . ILE A 1 82 ? -4.668 -11.859 -4.362 1.00 84.94 82 ILE A C 1
ATOM 609 O O . ILE A 1 82 ? -4.381 -12.252 -5.492 1.00 84.94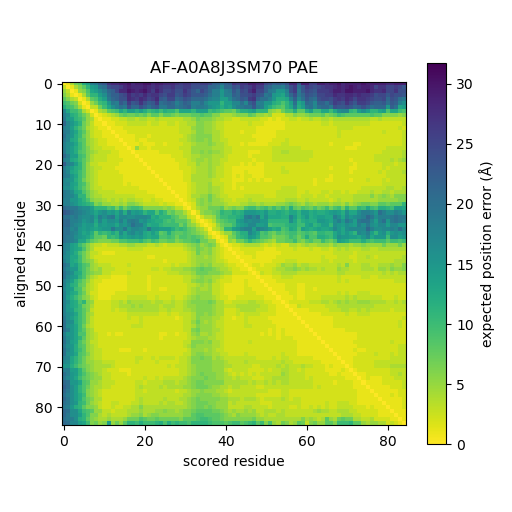 82 ILE A O 1
ATOM 613 N N . ALA A 1 83 ? -5.932 -11.748 -3.945 1.00 86.56 83 ALA A N 1
ATOM 614 C CA . ALA A 1 83 ? -7.085 -12.112 -4.767 1.00 86.56 83 ALA A CA 1
ATOM 615 C C . ALA A 1 83 ? -7.240 -11.243 -6.032 1.00 86.56 83 ALA A C 1
ATOM 617 O O . ALA A 1 83 ? -7.930 -11.646 -6.968 1.00 86.56 83 ALA A O 1
ATOM 618 N N . SER A 1 84 ? -6.605 -10.069 -6.068 1.00 82.94 84 SER A N 1
ATOM 619 C CA . SER A 1 84 ? -6.715 -9.089 -7.155 1.00 82.94 84 SER A CA 1
ATOM 620 C C . SER A 1 84 ? -5.576 -9.161 -8.189 1.00 82.94 84 SER A C 1
ATOM 622 O O . SER A 1 84 ? -5.577 -8.364 -9.128 1.00 82.94 84 SER A O 1
ATOM 624 N N . LEU A 1 85 ? -4.601 -10.075 -8.041 1.00 81.31 85 LEU A N 1
ATOM 625 C CA . LEU A 1 85 ? -3.409 -10.184 -8.911 1.00 81.31 85 LEU A CA 1
ATOM 626 C C . LEU A 1 85 ? -3.598 -11.091 -10.135 1.00 81.31 85 LEU A C 1
ATOM 628 O O . LEU A 1 85 ? -3.287 -10.642 -11.268 1.00 81.31 85 LEU A O 1
#

Foldseek 3Di:
DDDPPPPAKDKDKFFWPFLVLLVVLQVVCVVPCVPPQPPFWHWDRDTRMIITIHRDLVRLLVSLVVSCVVRRHPPVRSVVSVVVD